Protein AF-A0A938S4L5-F1 (afdb_monomer_lite)

pLDDT: mean 91.06, std 5.92, range [56.56, 97.0]

Sequence (62 aa):
MLLLTGEYQHVVDDKGRVLVSNKLRNQIDVEEHGANFYLVLGANGILCLYPEKCFEQLVLSV

Foldseek 3Di:
DQDDDDDDDWDQDPVRDTDDDPVNVVSDDCVVQNDDWDFDQDPPRDTDIGRDVRVVVVVVVD

Structure (mmCIF, N/CA/C/O backbone):
data_AF-A0A938S4L5-F1
#
_entry.id   AF-A0A938S4L5-F1
#
loop_
_atom_site.group_PDB
_atom_site.id
_atom_site.type_symbol
_atom_site.label_atom_id
_atom_site.label_alt_id
_atom_site.label_comp_id
_atom_site.label_asym_id
_atom_site.label_entity_id
_atom_site.label_seq_id
_atom_site.pdbx_PDB_ins_code
_atom_site.Cartn_x
_atom_site.Cartn_y
_atom_site.Cartn_z
_atom_site.occupancy
_atom_site.B_iso_or_equiv
_atom_site.auth_seq_id
_atom_site.auth_comp_id
_atom_site.auth_asym_id
_atom_site.auth_atom_id
_atom_site.pdbx_PDB_model_num
ATOM 1 N N . MET A 1 1 ? -14.601 9.017 5.659 1.00 72.19 1 MET A N 1
ATOM 2 C CA . MET A 1 1 ? -14.562 8.561 4.245 1.00 72.19 1 MET A CA 1
ATOM 3 C C . MET A 1 1 ? -13.149 8.740 3.728 1.00 72.19 1 MET A C 1
ATOM 5 O O . MET A 1 1 ? -12.728 9.871 3.508 1.00 72.19 1 MET A O 1
ATOM 9 N N . LEU A 1 2 ? -12.419 7.638 3.578 1.00 88.50 2 LEU A N 1
ATOM 10 C CA . LEU A 1 2 ? -11.052 7.647 3.069 1.00 88.50 2 LEU A CA 1
ATOM 11 C C . LEU A 1 2 ? -11.035 7.877 1.552 1.00 88.50 2 LEU A C 1
ATOM 13 O O . LEU A 1 2 ? -11.711 7.161 0.816 1.00 88.50 2 LEU A O 1
ATOM 17 N N . LEU A 1 3 ? -10.244 8.846 1.085 1.00 89.19 3 LEU A N 1
ATOM 18 C CA . LEU A 1 3 ? -10.087 9.154 -0.338 1.00 89.19 3 LEU A CA 1
ATOM 19 C C . LEU A 1 3 ? -8.607 9.128 -0.732 1.00 89.19 3 LEU A C 1
ATOM 21 O O . LEU A 1 3 ? -7.912 10.138 -0.666 1.00 89.19 3 LEU A O 1
ATOM 25 N N . LEU A 1 4 ? -8.127 7.967 -1.173 1.00 90.81 4 LEU A N 1
ATOM 26 C CA . LEU A 1 4 ? -6.768 7.811 -1.693 1.00 90.81 4 LEU A CA 1
ATOM 27 C C . LEU A 1 4 ? -6.778 8.058 -3.205 1.00 90.81 4 LEU A C 1
ATOM 29 O O . LEU A 1 4 ? -7.226 7.213 -3.974 1.00 90.81 4 LEU A O 1
ATOM 33 N N . THR A 1 5 ? -6.317 9.234 -3.633 1.00 89.62 5 THR A N 1
ATOM 34 C CA . THR A 1 5 ? -6.293 9.634 -5.051 1.00 89.62 5 THR A CA 1
ATOM 35 C C . THR A 1 5 ? -4.973 10.298 -5.429 1.00 89.62 5 THR A C 1
ATOM 37 O O . THR A 1 5 ? -4.197 10.718 -4.567 1.00 89.62 5 THR A O 1
ATOM 40 N N . GLY A 1 6 ? -4.729 10.397 -6.736 1.00 88.12 6 GLY A N 1
ATOM 41 C CA . GLY A 1 6 ? -3.521 10.973 -7.317 1.00 88.12 6 GLY A CA 1
ATOM 42 C C . GLY A 1 6 ? -2.631 9.927 -7.981 1.00 88.12 6 GLY A C 1
ATOM 43 O O . GLY A 1 6 ? -2.836 8.724 -7.838 1.00 88.12 6 GLY A O 1
ATOM 44 N N . GLU A 1 7 ? -1.630 10.413 -8.706 1.00 89.38 7 GLU A N 1
ATOM 45 C CA . GLU A 1 7 ? -0.654 9.590 -9.415 1.00 89.38 7 GLU A CA 1
ATOM 46 C C . GLU A 1 7 ? 0.724 9.790 -8.793 1.00 89.38 7 GLU A C 1
ATOM 48 O O . GLU A 1 7 ? 1.173 10.917 -8.567 1.00 89.38 7 GLU A O 1
ATOM 53 N N . TYR A 1 8 ? 1.387 8.679 -8.489 1.00 87.38 8 TYR A N 1
ATOM 54 C CA . TYR A 1 8 ? 2.679 8.668 -7.824 1.00 87.38 8 TYR A CA 1
ATOM 55 C C . TYR A 1 8 ? 3.586 7.675 -8.536 1.00 87.38 8 TYR A C 1
ATOM 57 O O . TYR A 1 8 ? 3.243 6.504 -8.694 1.00 87.38 8 TYR A O 1
ATOM 65 N N . GLN A 1 9 ? 4.757 8.140 -8.964 1.00 88.44 9 GLN A N 1
ATOM 66 C CA . GLN A 1 9 ? 5.765 7.252 -9.518 1.00 88.44 9 GLN A CA 1
ATOM 67 C C . GLN A 1 9 ? 6.493 6.549 -8.375 1.00 88.44 9 GLN A C 1
ATOM 69 O O . GLN A 1 9 ? 7.051 7.191 -7.484 1.00 88.44 9 GLN A O 1
ATOM 74 N N . HIS A 1 10 ? 6.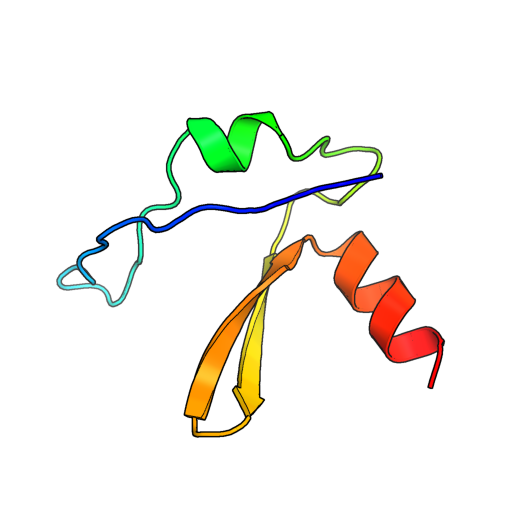496 5.222 -8.420 1.00 87.19 10 HIS A N 1
ATOM 75 C CA . HIS A 1 10 ? 7.188 4.380 -7.459 1.00 87.19 10 HIS A CA 1
ATOM 76 C C . HIS A 1 10 ? 8.210 3.500 -8.170 1.00 87.19 10 HIS A C 1
ATOM 78 O O . HIS A 1 10 ? 8.046 3.144 -9.336 1.00 87.19 10 HIS A O 1
ATOM 84 N N . VAL A 1 11 ? 9.261 3.138 -7.443 1.00 90.44 11 VAL A N 1
ATOM 85 C CA . VAL A 1 11 ? 10.250 2.150 -7.870 1.00 90.44 11 VAL A CA 1
ATOM 86 C C . VAL A 1 11 ? 10.165 0.978 -6.905 1.00 90.44 11 VAL A C 1
ATOM 88 O O . VAL A 1 11 ? 10.047 1.181 -5.694 1.00 90.44 11 VAL A O 1
ATOM 91 N N . VAL A 1 12 ? 10.194 -0.232 -7.455 1.00 92.75 12 VAL A N 1
ATOM 92 C CA . VAL A 1 12 ? 10.353 -1.457 -6.675 1.00 92.75 12 VAL A CA 1
ATOM 93 C C . VAL A 1 12 ? 11.838 -1.620 -6.386 1.00 92.75 12 VAL A C 1
ATOM 95 O O . VAL A 1 12 ? 12.649 -1.586 -7.311 1.00 92.75 12 VAL A O 1
ATOM 98 N N . ASP A 1 13 ? 12.199 -1.748 -5.115 1.00 94.69 13 ASP A N 1
ATOM 99 C CA . ASP A 1 13 ? 13.597 -1.954 -4.745 1.00 94.69 13 ASP A CA 1
ATOM 100 C C . ASP A 1 13 ? 14.075 -3.400 -4.974 1.00 94.69 13 ASP A C 1
ATOM 102 O O . ASP A 1 13 ? 13.323 -4.281 -5.392 1.00 94.69 13 ASP A O 1
ATOM 106 N N . ASP A 1 14 ? 15.351 -3.650 -4.682 1.00 96.69 14 ASP A N 1
ATOM 107 C CA . ASP A 1 14 ? 16.021 -4.950 -4.810 1.00 96.69 14 ASP A CA 1
ATOM 108 C C . ASP A 1 14 ? 15.390 -6.073 -3.967 1.00 96.69 14 ASP A 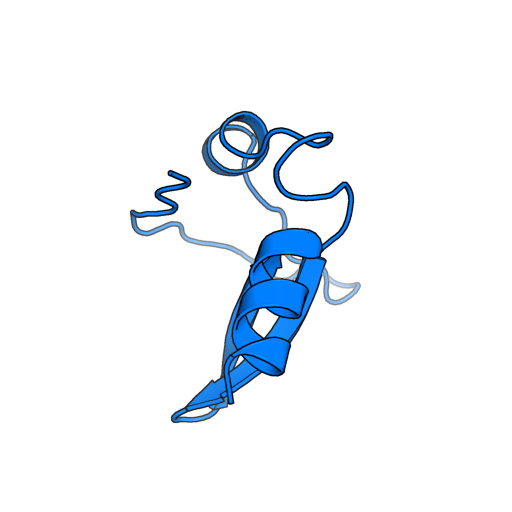C 1
ATOM 110 O O . ASP A 1 14 ? 15.636 -7.253 -4.215 1.00 96.69 14 ASP A O 1
ATOM 114 N N . LYS A 1 15 ? 14.556 -5.717 -2.986 1.00 97.00 15 LYS A N 1
ATOM 115 C CA . LYS A 1 15 ? 13.842 -6.637 -2.094 1.00 97.00 15 LYS A CA 1
ATOM 116 C C . LYS A 1 15 ? 12.365 -6.766 -2.448 1.00 97.00 15 LYS A C 1
ATOM 118 O O . LYS A 1 15 ? 11.614 -7.365 -1.680 1.00 97.00 15 LYS A O 1
ATOM 123 N N . GLY A 1 16 ? 11.934 -6.206 -3.576 1.00 90.62 16 GLY A N 1
ATOM 124 C CA . GLY A 1 16 ? 10.544 -6.280 -4.011 1.00 90.62 16 GLY A CA 1
ATOM 125 C C . GLY A 1 16 ? 9.602 -5.367 -3.222 1.00 90.62 16 GLY A C 1
ATOM 126 O O . GLY A 1 16 ? 8.406 -5.641 -3.162 1.00 90.62 16 GLY A O 1
ATOM 127 N N . ARG A 1 17 ? 10.104 -4.301 -2.584 1.00 92.19 17 ARG A N 1
ATOM 128 C CA . ARG A 1 17 ? 9.282 -3.381 -1.781 1.00 92.19 17 ARG A CA 1
ATOM 129 C C . ARG A 1 17 ? 8.911 -2.140 -2.583 1.00 92.19 17 ARG A C 1
ATOM 131 O O . ARG A 1 17 ? 9.719 -1.615 -3.345 1.00 92.19 17 ARG A O 1
ATOM 138 N N . VAL A 1 18 ? 7.709 -1.626 -2.334 1.00 90.56 18 VAL A N 1
ATOM 139 C CA . VAL A 1 18 ? 7.238 -0.328 -2.834 1.00 90.56 18 VAL A CA 1
ATOM 140 C C . VAL A 1 18 ? 7.086 0.626 -1.656 1.00 90.56 18 VAL A C 1
ATOM 142 O O . VAL A 1 18 ? 6.402 0.318 -0.680 1.00 90.56 18 VAL A O 1
ATOM 145 N N . LEU A 1 19 ? 7.714 1.799 -1.736 1.00 90.88 19 LEU A N 1
ATOM 146 C CA . LEU A 1 19 ? 7.606 2.801 -0.680 1.00 90.88 19 LEU A CA 1
ATOM 147 C C . LEU A 1 19 ? 6.310 3.603 -0.825 1.00 90.88 19 LEU A C 1
ATOM 149 O O . LEU A 1 19 ? 6.143 4.345 -1.791 1.00 90.88 19 LEU A O 1
ATOM 153 N N . VAL A 1 20 ? 5.424 3.514 0.169 1.00 89.38 20 VAL A N 1
ATOM 154 C CA . VAL A 1 20 ? 4.202 4.330 0.234 1.00 89.38 20 VAL A CA 1
ATOM 155 C C . VAL A 1 20 ? 4.518 5.683 0.874 1.00 89.38 20 VAL A C 1
ATOM 157 O O . VAL A 1 20 ? 4.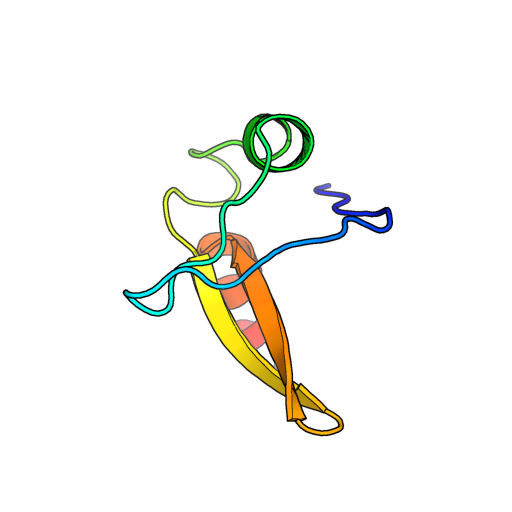993 5.762 2.012 1.00 89.38 20 VAL A O 1
ATOM 160 N N . SER A 1 21 ? 4.259 6.766 0.139 1.00 89.12 21 SER A N 1
ATOM 161 C CA . SER A 1 21 ? 4.597 8.124 0.578 1.00 89.12 21 SER A CA 1
ATOM 162 C C . SER A 1 21 ? 3.851 8.529 1.857 1.00 89.12 21 SER A C 1
ATOM 164 O O . SER A 1 21 ? 2.716 8.111 2.096 1.00 89.12 21 SER A O 1
ATOM 166 N N . ASN A 1 22 ? 4.454 9.413 2.662 1.00 89.94 22 ASN A N 1
ATOM 167 C CA . ASN A 1 22 ? 3.801 9.965 3.859 1.00 89.94 22 ASN A CA 1
ATOM 168 C C . ASN A 1 22 ? 2.490 10.684 3.518 1.00 89.94 22 ASN A C 1
ATOM 170 O O . ASN A 1 22 ? 1.568 10.678 4.321 1.00 89.94 22 ASN A O 1
ATOM 174 N N . LYS A 1 23 ? 2.377 11.260 2.314 1.00 89.06 23 LYS A N 1
ATOM 175 C CA . LYS A 1 23 ? 1.148 11.922 1.863 1.00 89.06 23 LYS A CA 1
ATOM 176 C C . LYS A 1 23 ? -0.039 10.957 1.819 1.00 89.06 23 LYS A C 1
ATOM 178 O O . LYS A 1 23 ? -1.138 11.362 2.172 1.00 89.06 23 LYS A O 1
ATOM 183 N N . LEU A 1 24 ? 0.170 9.705 1.404 1.00 89.38 24 LEU A N 1
ATOM 184 C CA . LEU A 1 24 ? -0.873 8.674 1.430 1.00 89.38 24 LEU A CA 1
ATOM 185 C C . LEU A 1 24 ? -1.037 8.092 2.836 1.00 89.38 24 LEU A C 1
ATOM 187 O O . LEU A 1 24 ? -2.155 8.014 3.331 1.00 89.38 24 LEU A O 1
ATOM 191 N N . ARG A 1 25 ? 0.070 7.748 3.509 1.00 89.44 25 ARG A N 1
ATOM 192 C CA . ARG A 1 25 ? 0.018 7.125 4.844 1.00 89.44 25 ARG A CA 1
ATOM 193 C C . ARG A 1 25 ? -0.649 8.008 5.897 1.00 89.44 25 ARG A C 1
ATOM 195 O O . ARG A 1 25 ? -1.416 7.497 6.695 1.00 89.44 25 ARG A O 1
ATOM 202 N N . ASN A 1 26 ? -0.428 9.320 5.864 1.00 92.00 26 ASN A N 1
ATOM 203 C CA . ASN A 1 26 ? -1.018 10.249 6.833 1.00 92.00 26 ASN A CA 1
ATOM 204 C C . ASN A 1 26 ? -2.535 10.432 6.663 1.00 92.00 26 ASN A C 1
ATOM 206 O O . ASN A 1 26 ? -3.167 11.014 7.536 1.00 92.00 26 ASN A O 1
ATOM 210 N N . GLN A 1 27 ? -3.115 9.985 5.545 1.00 92.81 27 GLN A N 1
ATOM 211 C CA . GLN A 1 27 ? -4.568 9.993 5.347 1.00 92.81 27 GLN A CA 1
ATOM 212 C C . GLN A 1 27 ? -5.239 8.750 5.948 1.00 92.81 27 GLN A C 1
ATOM 214 O O . GLN A 1 27 ? -6.460 8.712 6.055 1.00 92.81 27 GLN A O 1
ATOM 219 N N . ILE A 1 28 ? -4.455 7.736 6.323 1.00 94.12 28 ILE A N 1
ATOM 220 C CA . ILE A 1 28 ? -4.948 6.466 6.847 1.00 94.12 28 ILE A CA 1
ATOM 221 C C . ILE A 1 28 ? -4.902 6.537 8.368 1.00 94.12 28 ILE A C 1
ATOM 223 O O . ILE A 1 28 ? -3.849 6.401 8.987 1.00 94.12 28 ILE A O 1
ATOM 227 N N . ASP A 1 29 ? -6.068 6.759 8.963 1.00 95.75 29 ASP A N 1
ATOM 228 C CA . ASP A 1 29 ? -6.267 6.575 10.397 1.00 95.75 29 ASP A CA 1
ATOM 229 C C . ASP A 1 29 ? -6.192 5.079 10.753 1.00 95.75 29 ASP A C 1
ATOM 231 O O . ASP A 1 29 ? -6.906 4.267 10.165 1.00 95.75 29 ASP A O 1
ATOM 235 N N . VAL A 1 30 ? -5.316 4.713 11.689 1.00 94.56 30 VAL A N 1
ATOM 236 C CA . VAL A 1 30 ? -5.062 3.314 12.069 1.00 94.56 30 VAL A CA 1
ATOM 237 C C . VAL A 1 30 ? -6.240 2.700 12.830 1.00 94.56 30 VAL A C 1
ATOM 239 O O . VAL A 1 30 ? -6.519 1.508 12.679 1.00 94.56 30 VAL A O 1
ATOM 242 N N . GLU A 1 31 ? -6.950 3.493 13.631 1.00 95.50 31 GLU A N 1
ATOM 243 C CA . GLU A 1 31 ? -8.103 3.025 14.393 1.00 95.50 31 GLU A CA 1
ATOM 244 C C . GLU A 1 31 ? -9.311 2.814 13.473 1.00 95.50 31 GLU A C 1
ATOM 246 O O . GLU A 1 31 ? -10.000 1.800 13.601 1.00 95.50 31 GLU A O 1
ATOM 251 N N . GLU A 1 32 ? -9.531 3.698 12.497 1.00 95.81 32 GLU A N 1
ATOM 252 C CA . GLU A 1 32 ? -10.650 3.605 11.547 1.00 95.81 32 GLU A CA 1
ATOM 253 C C . GLU A 1 32 ? -10.372 2.622 10.393 1.00 95.81 32 GLU A C 1
ATOM 255 O O . GLU A 1 32 ? -11.223 1.795 10.063 1.00 95.81 32 GLU A O 1
ATOM 260 N N . HIS A 1 33 ? -9.178 2.662 9.793 1.00 95.88 33 HIS A N 1
ATOM 261 C CA . HIS A 1 33 ? -8.874 1.981 8.523 1.00 95.88 33 HIS A CA 1
ATOM 262 C C . HIS A 1 33 ? -7.948 0.762 8.664 1.00 95.88 33 HIS A C 1
ATOM 264 O O . HIS A 1 33 ? -7.841 -0.036 7.728 1.00 95.88 33 HIS A O 1
ATOM 270 N N . GLY A 1 34 ? -7.319 0.582 9.829 1.00 95.19 34 GLY A N 1
ATOM 271 C CA . GLY A 1 34 ? -6.399 -0.519 10.122 1.00 95.19 34 GLY A CA 1
ATOM 272 C C . GLY A 1 34 ? -4.920 -0.144 9.994 1.00 95.19 34 GLY A C 1
ATOM 273 O O . GLY A 1 34 ? -4.552 0.843 9.357 1.00 95.19 34 GLY A O 1
ATOM 274 N N . ALA A 1 35 ? -4.060 -0.940 10.634 1.00 93.56 35 ALA A N 1
ATOM 275 C CA . ALA A 1 35 ? -2.612 -0.706 10.678 1.00 93.56 35 ALA A CA 1
ATOM 276 C C . ALA A 1 35 ? -1.866 -1.338 9.493 1.00 93.56 35 ALA A C 1
ATOM 278 O O . ALA A 1 35 ? -0.715 -0.986 9.224 1.00 93.56 35 ALA A O 1
ATOM 279 N N . ASN A 1 36 ? -2.510 -2.288 8.812 1.00 94.50 36 ASN A N 1
ATOM 280 C CA . ASN A 1 36 ? -1.917 -3.088 7.751 1.00 94.50 36 ASN A CA 1
ATOM 281 C C . ASN A 1 36 ? -2.571 -2.814 6.394 1.00 94.50 36 ASN A C 1
ATOM 283 O O . ASN A 1 36 ? -3.575 -2.106 6.278 1.00 94.50 36 ASN A O 1
ATOM 287 N N . PHE A 1 37 ? -1.994 -3.422 5.359 1.00 93.62 37 PHE A N 1
ATOM 288 C CA . PHE A 1 37 ? -2.534 -3.397 4.010 1.00 93.62 37 PHE A CA 1
ATOM 289 C C . PHE A 1 37 ? -2.702 -4.806 3.457 1.00 93.62 37 PHE A C 1
ATOM 291 O O . PHE A 1 37 ? -1.820 -5.650 3.619 1.00 93.62 37 PHE A O 1
ATOM 298 N N . TYR A 1 38 ? -3.780 -5.010 2.706 1.00 95.00 38 TYR A N 1
ATOM 299 C CA . TYR A 1 38 ? -3.895 -6.127 1.779 1.00 95.00 38 TYR A CA 1
ATOM 300 C C . TYR A 1 38 ? -3.315 -5.725 0.424 1.00 95.00 38 TYR A C 1
ATOM 302 O O . TYR A 1 38 ? -3.679 -4.688 -0.137 1.00 95.00 38 TYR A O 1
ATOM 310 N N . LEU A 1 39 ? -2.427 -6.564 -0.108 1.00 93.44 39 LEU A N 1
ATOM 311 C CA . LEU A 1 39 ? -1.968 -6.505 -1.492 1.00 93.44 39 LEU A CA 1
ATOM 312 C C . LEU A 1 39 ? -2.756 -7.538 -2.298 1.00 93.44 39 LEU A C 1
ATOM 314 O O . LEU A 1 39 ? -2.688 -8.731 -2.009 1.00 93.44 39 LEU A O 1
ATOM 318 N N . VAL A 1 40 ? -3.499 -7.080 -3.299 1.00 93.50 40 VAL A N 1
ATOM 319 C CA . VAL A 1 40 ? -4.415 -7.916 -4.081 1.00 93.50 40 VAL A CA 1
ATOM 320 C C . VAL A 1 40 ? -4.131 -7.741 -5.563 1.00 93.50 40 VAL A C 1
ATOM 322 O O . VAL A 1 40 ? -3.832 -6.640 -6.025 1.00 93.50 40 VAL A O 1
ATOM 325 N N . LEU A 1 41 ? -4.246 -8.829 -6.321 1.00 93.44 41 LEU A N 1
ATOM 326 C CA . LEU A 1 41 ? -4.229 -8.761 -7.774 1.00 93.44 41 LEU A CA 1
ATOM 327 C C . LEU A 1 41 ? -5.620 -8.355 -8.275 1.00 93.44 41 LEU A C 1
ATOM 329 O O . LEU A 1 41 ? -6.568 -9.134 -8.202 1.00 93.44 41 LEU A O 1
ATOM 333 N N . GLY A 1 42 ? -5.736 -7.119 -8.746 1.00 89.81 42 GLY A N 1
ATOM 334 C CA . GLY A 1 42 ? -6.945 -6.581 -9.350 1.00 89.81 42 GLY A CA 1
ATOM 335 C C . GLY A 1 42 ? -7.101 -6.963 -10.822 1.00 89.81 42 GLY A C 1
ATOM 336 O O . GLY A 1 42 ? -6.351 -7.765 -11.389 1.00 89.81 42 GLY A O 1
ATOM 337 N N . ALA A 1 43 ? -8.095 -6.351 -11.466 1.00 90.44 43 ALA A N 1
ATOM 338 C CA . ALA A 1 43 ? -8.342 -6.538 -12.890 1.00 90.44 43 ALA A CA 1
ATOM 339 C C . ALA A 1 43 ? -7.112 -6.157 -13.731 1.00 90.44 43 ALA A C 1
ATOM 341 O O . ALA A 1 43 ? -6.339 -5.265 -13.376 1.00 90.44 43 ALA A O 1
ATOM 342 N N . ASN A 1 44 ? -6.944 -6.837 -14.868 1.00 93.12 44 ASN A N 1
ATOM 343 C CA . ASN A 1 44 ? -5.837 -6.616 -15.806 1.00 93.12 44 ASN A CA 1
ATOM 344 C C . ASN A 1 44 ? -4.435 -6.799 -15.191 1.00 93.12 44 ASN A C 1
ATOM 346 O O . ASN A 1 44 ? -3.462 -6.253 -15.703 1.00 93.12 44 ASN A O 1
ATOM 350 N N . GLY A 1 45 ? -4.323 -7.562 -14.096 1.00 88.81 45 GLY A N 1
ATOM 351 C CA . GLY A 1 45 ? -3.043 -7.845 -13.444 1.00 88.81 45 GLY A CA 1
ATOM 352 C C . GLY A 1 45 ? -2.461 -6.662 -12.666 1.00 88.81 45 GLY A C 1
ATOM 353 O O . GLY A 1 45 ? -1.273 -6.662 -12.349 1.00 88.81 45 GLY A O 1
ATOM 354 N N . ILE A 1 46 ? -3.274 -5.647 -12.366 1.00 91.19 46 ILE A N 1
ATOM 355 C CA . ILE A 1 46 ? -2.842 -4.478 -11.601 1.00 91.19 46 ILE A CA 1
ATOM 356 C C . ILE A 1 46 ? -2.772 -4.852 -10.120 1.00 91.19 46 ILE A C 1
ATOM 358 O O . ILE A 1 46 ? -3.733 -5.373 -9.560 1.00 91.19 46 ILE A O 1
ATOM 362 N N . LEU A 1 47 ? -1.644 -4.568 -9.470 1.00 90.56 47 LEU A N 1
ATOM 363 C CA . LEU A 1 47 ? -1.527 -4.712 -8.021 1.00 90.56 47 LEU A CA 1
ATOM 364 C C . LEU A 1 47 ? -2.256 -3.563 -7.320 1.00 90.56 47 LEU A C 1
ATOM 366 O O . LEU A 1 47 ? -1.927 -2.392 -7.512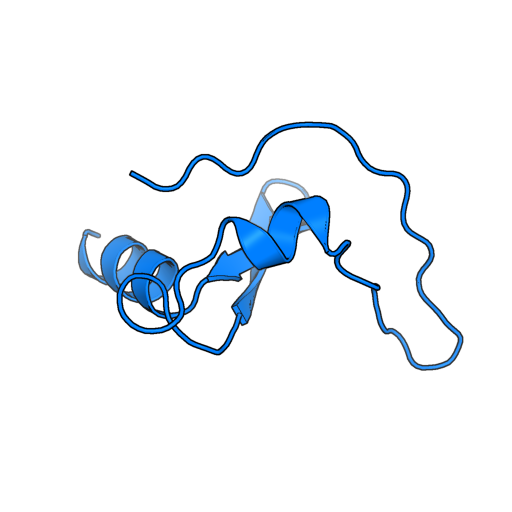 1.00 90.56 47 LEU A O 1
ATOM 370 N N . CYS A 1 48 ? -3.231 -3.913 -6.490 1.00 92.69 48 CYS A N 1
ATOM 371 C CA . CYS A 1 48 ? -4.020 -2.987 -5.695 1.00 92.69 48 CYS A CA 1
ATOM 372 C C . CYS A 1 48 ? -3.646 -3.123 -4.219 1.00 92.69 48 CYS A C 1
ATOM 374 O O . CYS A 1 48 ? -3.468 -4.230 -3.710 1.00 92.69 48 CYS A O 1
ATOM 376 N N . LEU A 1 49 ? -3.546 -1.989 -3.530 1.00 92.56 49 LEU A N 1
ATOM 377 C CA . LEU A 1 49 ? -3.252 -1.926 -2.105 1.00 92.56 49 LEU A CA 1
ATOM 378 C C . LEU A 1 49 ? -4.454 -1.323 -1.375 1.00 92.56 49 LEU A C 1
ATOM 380 O O . LEU A 1 49 ? -4.893 -0.227 -1.724 1.00 92.56 49 LEU A O 1
ATOM 384 N N . TYR A 1 50 ? -4.961 -2.015 -0.358 1.00 93.88 50 TYR A N 1
ATOM 385 C CA . TYR A 1 50 ? -6.117 -1.578 0.429 1.00 93.88 50 TYR A CA 1
ATOM 386 C C . TYR A 1 50 ? -5.778 -1.551 1.919 1.00 93.88 50 TYR A C 1
ATOM 388 O O . TYR A 1 50 ? -5.162 -2.507 2.394 1.00 93.88 50 TYR A O 1
ATOM 396 N N . PRO A 1 51 ? -6.187 -0.517 2.678 1.00 95.50 51 PRO A N 1
ATOM 397 C CA . PRO A 1 51 ? -6.152 -0.577 4.135 1.00 95.50 51 PRO A CA 1
ATOM 398 C C . PRO A 1 51 ? -6.979 -1.758 4.648 1.00 95.50 51 PRO A C 1
ATOM 400 O O . PRO A 1 51 ? -8.057 -2.041 4.119 1.00 95.50 51 PRO A O 1
ATOM 403 N N . GLU A 1 52 ? -6.458 -2.433 5.667 1.00 95.56 52 GLU A N 1
ATOM 404 C CA . GLU A 1 52 ? -6.978 -3.683 6.231 1.00 95.56 52 GLU A CA 1
ATOM 405 C C . GLU A 1 52 ? -8.495 -3.673 6.458 1.00 95.56 52 GLU A C 1
ATOM 407 O O . GLU A 1 52 ? -9.218 -4.432 5.811 1.00 95.56 52 GLU A O 1
ATOM 412 N N . LYS A 1 53 ? -8.998 -2.755 7.292 1.00 95.88 53 LYS A N 1
ATOM 413 C CA . LYS A 1 53 ? -10.423 -2.723 7.654 1.00 95.88 53 LYS A CA 1
ATOM 414 C C . LYS A 1 53 ? -11.307 -2.340 6.471 1.00 95.88 53 LYS A C 1
ATOM 416 O O . LYS A 1 53 ? -12.422 -2.836 6.348 1.00 95.88 53 LYS A O 1
ATOM 421 N N . CYS A 1 54 ? -10.818 -1.480 5.575 1.00 94.56 54 CYS A N 1
ATOM 422 C CA . CYS A 1 54 ? -11.553 -1.114 4.364 1.00 94.56 54 CYS A CA 1
ATOM 423 C C . CYS A 1 54 ? -11.740 -2.322 3.440 1.00 94.56 54 CYS A C 1
ATOM 425 O O . CYS A 1 54 ? -12.817 -2.507 2.875 1.00 94.56 54 CYS A O 1
ATOM 427 N N . PHE A 1 55 ? -10.698 -3.140 3.291 1.00 94.75 55 PHE A N 1
ATOM 428 C CA . PHE A 1 55 ? -10.757 -4.341 2.468 1.00 94.75 55 PHE A CA 1
ATOM 429 C C . PHE A 1 55 ? -11.665 -5.408 3.079 1.00 94.75 55 PHE A C 1
ATOM 431 O O . PHE A 1 55 ? -12.481 -5.984 2.369 1.00 94.75 55 PHE A O 1
ATOM 438 N N . GLU A 1 56 ? -11.577 -5.627 4.392 1.00 94.56 56 GLU A N 1
ATOM 439 C CA . GLU A 1 56 ? -12.451 -6.558 5.113 1.00 94.56 56 GLU A CA 1
ATOM 440 C C . GLU A 1 56 ? -13.931 -6.203 4.927 1.00 94.56 56 GLU A C 1
ATOM 442 O O . GLU A 1 56 ? -14.742 -7.069 4.607 1.00 94.56 56 GLU A O 1
ATOM 447 N N .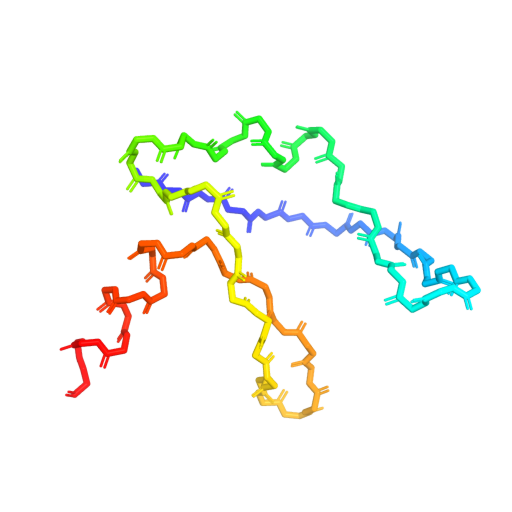 GLN A 1 57 ? -14.284 -4.920 5.038 1.00 93.31 57 GLN A N 1
ATOM 448 C CA . GLN A 1 57 ? -15.648 -4.455 4.768 1.00 93.31 57 GLN A CA 1
ATOM 449 C C . GLN A 1 57 ? -16.062 -4.687 3.308 1.00 93.31 57 GLN A C 1
ATOM 451 O O . GLN A 1 57 ? -17.185 -5.121 3.052 1.00 93.31 57 GLN A O 1
ATOM 456 N N . LEU A 1 58 ? -15.163 -4.435 2.350 1.00 91.19 58 LEU A N 1
ATOM 457 C CA . LEU A 1 58 ? -15.423 -4.654 0.926 1.00 91.19 58 LEU A CA 1
ATOM 458 C C . LEU A 1 58 ? -15.747 -6.124 0.629 1.00 91.19 58 LEU A C 1
ATOM 460 O O . LEU A 1 58 ? -16.736 -6.396 -0.045 1.00 91.19 58 LEU A O 1
ATOM 464 N N . VAL A 1 59 ? -14.944 -7.065 1.136 1.00 90.94 59 VAL A N 1
ATOM 465 C CA . VAL A 1 59 ? -15.121 -8.502 0.851 1.00 90.94 59 VAL A CA 1
ATOM 466 C C . VAL A 1 59 ? -16.287 -9.137 1.609 1.00 90.94 59 VAL A C 1
ATOM 468 O O . VAL A 1 59 ? -16.799 -10.162 1.174 1.00 90.94 59 VAL A O 1
ATOM 471 N N . LEU A 1 60 ? -16.720 -8.541 2.721 1.00 88.94 60 LEU A N 1
ATOM 472 C CA . LEU A 1 60 ? -17.919 -8.961 3.454 1.00 88.94 60 LEU A CA 1
ATOM 473 C C . LEU A 1 60 ? -19.218 -8.419 2.841 1.00 88.94 60 LEU A C 1
ATOM 475 O O . LEU A 1 60 ? -20.297 -8.893 3.186 1.00 88.94 60 LEU A O 1
ATOM 479 N N . SER A 1 61 ? -19.126 -7.427 1.953 1.00 79.06 61 SER A N 1
ATOM 480 C CA . SER A 1 61 ? -20.280 -6.814 1.280 1.00 79.06 61 SER A CA 1
ATOM 481 C C . SER A 1 61 ? -20.699 -7.550 -0.004 1.00 79.06 61 SER A C 1
ATOM 483 O O . SER A 1 61 ? -21.495 -7.010 -0.775 1.00 79.06 61 SER A O 1
ATOM 485 N N . VAL A 1 62 ? -20.137 -8.738 -0.255 1.00 56.56 62 VAL A N 1
ATOM 486 C CA . VAL A 1 62 ? -20.311 -9.542 -1.479 1.00 56.56 62 VAL A CA 1
ATOM 487 C C . VAL A 1 62 ? -21.246 -10.720 -1.235 1.00 56.56 62 VAL A C 1
ATOM 489 O O . VAL A 1 62 ? -21.150 -11.333 -0.149 1.00 56.56 62 VAL A O 1
#

Radius of gyration: 12.56 Å; chains: 1; bounding box: 36×22×30 Å

Secondary structure (DSSP, 8-state):
-----S-----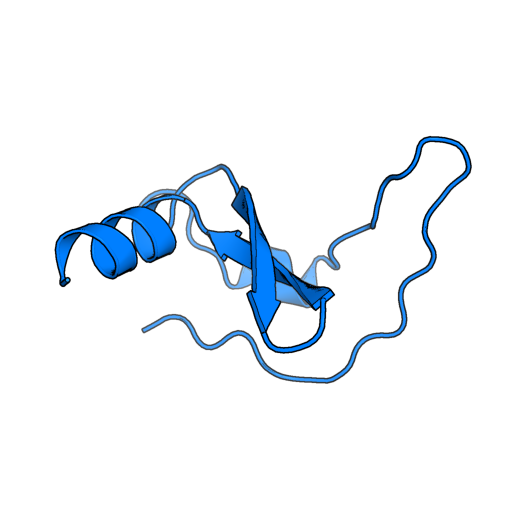B-TTS-BPPPHHHHTT--HHHH-SSEEEEE-GGG-EEEEEHHHHHHHHHT-